Protein AF-A0AAU9LVT6-F1 (afdb_monomer_lite)

Organism: NCBI:txid75947

Structure (mmCIF, N/CA/C/O backbone):
data_AF-A0AAU9LVT6-F1
#
_entry.id   AF-A0AAU9LVT6-F1
#
loop_
_atom_site.group_PDB
_atom_site.id
_atom_site.type_symbol
_atom_site.label_atom_id
_atom_site.label_alt_id
_atom_site.label_comp_id
_atom_site.label_asym_id
_atom_site.label_entity_id
_atom_site.label_seq_id
_atom_site.pdbx_PDB_ins_code
_atom_site.Cartn_x
_atom_site.Cartn_y
_atom_site.Cartn_z
_atom_site.occupancy
_atom_site.B_iso_or_equiv
_atom_site.auth_seq_id
_atom_site.auth_comp_id
_atom_site.auth_asym_id
_atom_site.auth_atom_id
_atom_site.pdbx_PDB_model_num
ATOM 1 N N . MET A 1 1 ? -1.298 3.782 -3.040 1.00 43.34 1 MET A N 1
ATOM 2 C CA . MET A 1 1 ? -0.468 4.027 -4.246 1.00 43.34 1 MET A CA 1
ATOM 3 C C . MET A 1 1 ? 0.902 3.474 -3.931 1.00 43.34 1 MET A C 1
ATOM 5 O O . MET A 1 1 ? 1.545 3.972 -3.021 1.00 43.34 1 MET A O 1
ATOM 9 N N . LEU A 1 2 ? 1.305 2.401 -4.601 1.00 34.78 2 LEU A N 1
ATOM 10 C CA . LEU A 1 2 ? 2.545 1.688 -4.302 1.00 34.78 2 LEU A CA 1
ATOM 11 C C . LEU A 1 2 ? 3.754 2.609 -4.558 1.00 34.78 2 LEU A C 1
ATOM 13 O O . LEU A 1 2 ? 3.783 3.316 -5.550 1.00 34.78 2 LEU A O 1
ATOM 17 N N . VAL A 1 3 ? 4.742 2.672 -3.666 1.00 32.81 3 VAL A N 1
ATOM 18 C CA . VAL A 1 3 ? 6.033 3.344 -3.926 1.00 32.81 3 VAL A CA 1
ATOM 19 C C . VAL A 1 3 ? 7.114 2.590 -3.157 1.00 32.81 3 VAL A C 1
ATOM 21 O O . VAL A 1 3 ? 7.181 2.673 -1.931 1.00 32.81 3 VAL A O 1
ATOM 24 N N . ARG A 1 4 ? 8.008 1.891 -3.864 1.00 31.56 4 ARG A N 1
ATOM 25 C CA . ARG A 1 4 ? 9.247 1.325 -3.295 1.00 31.56 4 ARG A CA 1
ATOM 26 C C . ARG A 1 4 ? 10.330 2.420 -3.208 1.00 31.56 4 ARG A C 1
ATOM 28 O O . ARG A 1 4 ? 10.372 3.346 -4.010 1.00 31.56 4 ARG A O 1
ATOM 35 N N . GLY A 1 5 ? 11.220 2.317 -2.223 1.00 27.41 5 GLY A N 1
ATOM 36 C CA . GLY A 1 5 ? 12.390 3.194 -2.070 1.00 27.41 5 GLY A CA 1
ATOM 37 C C . GLY A 1 5 ? 12.364 4.005 -0.775 1.00 27.41 5 GLY A C 1
ATOM 38 O O . GLY A 1 5 ? 11.603 4.964 -0.623 1.00 27.41 5 GLY A O 1
ATOM 39 N N . ARG A 1 6 ? 13.217 3.610 0.178 1.00 40.03 6 ARG A N 1
ATOM 40 C CA . ARG A 1 6 ? 13.472 4.357 1.413 1.00 40.03 6 ARG A CA 1
ATOM 41 C C . ARG A 1 6 ? 14.173 5.677 1.081 1.00 40.03 6 ARG A C 1
ATOM 43 O O . ARG A 1 6 ? 15.351 5.683 0.752 1.00 40.03 6 ARG A O 1
ATOM 50 N N . ARG A 1 7 ? 13.460 6.785 1.273 1.00 43.03 7 ARG A N 1
ATOM 51 C CA . ARG A 1 7 ? 13.980 8.065 1.779 1.00 43.03 7 ARG A CA 1
ATOM 52 C C . ARG A 1 7 ? 12.871 8.682 2.628 1.00 43.03 7 ARG A C 1
ATOM 54 O O . ARG A 1 7 ? 11.806 9.009 2.117 1.00 43.03 7 ARG A O 1
ATOM 61 N N . ARG A 1 8 ? 13.094 8.749 3.944 1.00 43.94 8 ARG A N 1
ATOM 62 C CA . ARG A 1 8 ? 12.184 9.402 4.894 1.00 43.94 8 ARG A CA 1
ATOM 63 C C . ARG A 1 8 ? 12.381 10.910 4.764 1.00 43.94 8 ARG A C 1
ATOM 65 O O . ARG A 1 8 ? 13.307 11.447 5.359 1.00 43.94 8 ARG A O 1
ATOM 72 N N . TYR A 1 9 ? 11.538 11.579 3.986 1.00 46.09 9 TYR A N 1
ATOM 73 C CA . TYR A 1 9 ? 11.351 13.023 4.113 1.00 46.09 9 TYR A CA 1
ATOM 74 C C . TYR A 1 9 ? 10.176 13.234 5.069 1.00 46.09 9 TYR A C 1
ATOM 76 O O . TYR A 1 9 ? 9.039 12.945 4.715 1.00 46.09 9 TYR A O 1
ATOM 84 N N . GLN A 1 10 ? 10.456 13.697 6.290 1.00 48.91 10 GLN A N 1
ATOM 85 C CA . GLN A 1 10 ? 9.496 13.842 7.401 1.00 48.91 10 GLN A CA 1
ATOM 86 C C . GLN A 1 10 ? 8.366 14.877 7.163 1.00 48.91 10 GLN A C 1
ATOM 88 O O . GLN A 1 10 ? 7.644 15.205 8.095 1.00 48.91 10 GLN A O 1
ATOM 93 N N . TRP A 1 11 ? 8.202 15.391 5.938 1.00 49.41 11 TRP A N 1
ATOM 94 C CA . TRP A 1 11 ? 7.333 16.535 5.620 1.00 49.41 11 TRP A CA 1
ATOM 95 C C . TRP A 1 11 ? 6.579 16.428 4.285 1.00 49.41 11 TRP A C 1
ATOM 97 O O . TRP A 1 11 ? 5.990 17.408 3.837 1.00 49.41 11 TRP A O 1
ATOM 107 N N . GLN A 1 12 ? 6.587 15.269 3.622 1.00 58.69 12 GLN A N 1
ATOM 108 C CA . GLN A 1 12 ? 5.785 15.061 2.410 1.00 58.69 12 GLN A CA 1
ATOM 109 C C . GLN A 1 12 ? 4.542 14.233 2.730 1.00 58.69 12 GLN A C 1
ATOM 111 O O . GLN A 1 12 ? 4.639 13.192 3.374 1.00 58.69 12 GLN A O 1
ATOM 116 N N . VAL A 1 13 ? 3.380 14.692 2.257 1.00 68.19 13 VAL A N 1
ATOM 117 C CA . VAL A 1 13 ? 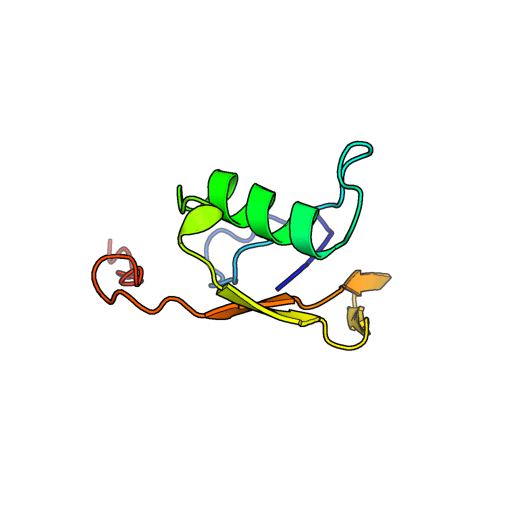2.154 13.887 2.264 1.00 68.19 13 VAL A CA 1
ATOM 118 C C . VAL A 1 13 ? 2.291 12.811 1.193 1.00 68.19 13 VAL A C 1
ATOM 120 O O . VAL A 1 13 ? 2.556 13.113 0.029 1.00 68.19 13 VAL A O 1
ATOM 123 N N . SER A 1 14 ? 2.100 11.558 1.588 1.00 77.50 14 SER A N 1
ATOM 124 C CA . SER A 1 14 ? 2.087 10.410 0.688 1.00 77.50 14 SER A CA 1
ATOM 125 C C . SER A 1 14 ? 0.893 9.519 0.983 1.00 77.50 14 SER A C 1
ATOM 127 O O . SER A 1 14 ? 0.429 9.432 2.118 1.00 77.50 14 SER A O 1
ATOM 129 N N . LEU A 1 15 ? 0.412 8.841 -0.053 1.00 84.38 15 LEU A N 1
ATOM 130 C CA . LEU A 1 15 ? -0.555 7.761 0.103 1.00 84.38 15 LEU A CA 1
ATOM 131 C C . LEU A 1 15 ? 0.101 6.537 0.759 1.00 84.38 15 LEU A C 1
ATOM 133 O O . LEU A 1 15 ? 1.320 6.382 0.616 1.00 84.38 15 LEU A O 1
ATOM 137 N N . PRO A 1 16 ? -0.703 5.648 1.377 1.00 85.75 16 PRO A N 1
ATOM 138 C CA . PRO A 1 16 ? -0.194 4.398 1.904 1.00 85.75 16 PRO A CA 1
ATOM 139 C C . PRO A 1 16 ? 0.529 3.578 0.847 1.00 85.75 16 PRO A C 1
ATOM 141 O O . PRO A 1 16 ? 0.075 3.496 -0.313 1.00 85.75 16 PRO A O 1
ATOM 144 N N . ARG A 1 17 ? 1.667 3.014 1.246 1.00 86.88 17 ARG A N 1
ATOM 145 C CA . ARG A 1 17 ? 2.608 2.391 0.322 1.00 86.88 17 ARG A CA 1
ATOM 146 C C . ARG A 1 17 ? 3.526 1.391 1.005 1.00 86.88 17 ARG A C 1
ATOM 148 O O . ARG A 1 17 ? 3.922 1.586 2.135 1.00 86.88 17 ARG A O 1
ATOM 155 N N . GLY A 1 18 ? 4.051 0.465 0.213 1.00 87.56 18 GLY A N 1
ATOM 156 C CA . GLY A 1 18 ? 5.279 -0.221 0.577 1.00 87.56 18 GLY A CA 1
ATOM 157 C C . GLY A 1 18 ? 5.697 -1.263 -0.440 1.00 87.56 18 GLY A C 1
ATOM 158 O O . GLY A 1 18 ? 5.442 -1.116 -1.641 1.00 87.56 18 GLY A O 1
ATOM 159 N N . ARG A 1 19 ? 6.475 -2.238 0.018 1.00 91.69 19 ARG A N 1
ATOM 160 C CA . ARG A 1 19 ? 7.153 -3.222 -0.828 1.00 91.69 19 ARG A CA 1
ATOM 161 C C . ARG A 1 19 ? 6.343 -4.512 -0.787 1.00 91.69 19 ARG A C 1
ATOM 163 O O . ARG A 1 19 ? 5.985 -4.945 0.289 1.00 91.69 19 ARG A O 1
ATOM 170 N N . ALA A 1 20 ? 6.129 -5.126 -1.953 1.00 93.56 20 ALA A N 1
ATOM 171 C CA . ALA A 1 20 ? 5.634 -6.498 -2.007 1.00 93.56 20 ALA A CA 1
ATOM 172 C C . ALA A 1 20 ? 6.613 -7.429 -1.285 1.00 93.56 20 ALA A C 1
ATOM 174 O O . ALA A 1 20 ? 7.822 -7.388 -1.591 1.00 93.56 20 ALA A O 1
ATOM 175 N N . ASP A 1 21 ? 6.059 -8.217 -0.371 1.00 92.44 21 ASP A N 1
ATOM 176 C CA . ASP A 1 21 ? 6.728 -9.264 0.390 1.00 92.44 21 ASP A CA 1
ATOM 177 C C . ASP A 1 21 ? 6.535 -10.624 -0.293 1.00 92.44 21 ASP A C 1
ATOM 179 O O . ASP A 1 21 ? 5.692 -10.779 -1.175 1.00 92.44 21 ASP A O 1
ATOM 183 N N . GLU A 1 22 ? 7.330 -11.626 0.087 1.00 92.38 22 GLU A N 1
ATOM 184 C CA . GLU A 1 22 ? 7.271 -12.967 -0.526 1.00 92.38 22 GLU A CA 1
ATOM 185 C C . GLU A 1 22 ? 5.910 -13.645 -0.327 1.00 92.38 22 GLU A C 1
ATOM 187 O O . GLU A 1 22 ? 5.467 -14.432 -1.161 1.00 92.38 22 GLU A O 1
ATOM 192 N N . GLU A 1 23 ? 5.222 -13.301 0.760 1.00 91.12 23 GLU A N 1
ATOM 193 C CA . GLU A 1 23 ? 3.893 -13.810 1.078 1.00 91.12 23 GLU A CA 1
ATOM 194 C C . GLU A 1 23 ? 2.774 -13.052 0.345 1.00 91.12 23 GLU A C 1
ATOM 196 O O . GLU A 1 23 ? 1.608 -13.445 0.437 1.00 91.12 23 GLU A O 1
ATOM 201 N N . ASP A 1 24 ? 3.074 -11.958 -0.361 1.00 91.19 24 ASP A N 1
ATOM 202 C CA . ASP A 1 24 ? 2.087 -11.187 -1.111 1.00 91.19 24 ASP A CA 1
ATOM 203 C C . ASP A 1 24 ? 1.827 -11.841 -2.471 1.00 91.19 24 ASP A C 1
ATOM 205 O O . ASP A 1 24 ? 2.557 -11.659 -3.440 1.00 91.19 24 ASP A O 1
ATOM 209 N N . THR A 1 25 ? 0.733 -12.599 -2.556 1.00 88.12 25 THR A N 1
ATOM 210 C CA . THR A 1 25 ? 0.371 -13.341 -3.774 1.00 88.12 25 THR A CA 1
ATOM 211 C C . THR A 1 25 ? 0.051 -12.428 -4.969 1.00 88.12 25 THR A C 1
ATOM 213 O O . THR A 1 25 ? 0.230 -12.843 -6.109 1.00 88.12 25 THR A O 1
ATOM 216 N N . TYR A 1 26 ? -0.421 -11.196 -4.722 1.00 91.06 26 TYR A N 1
ATOM 217 C CA . TYR A 1 26 ? -0.802 -10.209 -5.746 1.00 91.06 26 TYR A CA 1
ATOM 218 C C . TYR A 1 26 ? -0.599 -8.773 -5.235 1.00 91.06 26 TYR A C 1
ATOM 220 O O . TYR A 1 26 ? -0.643 -8.535 -4.026 1.00 91.06 26 TYR A O 1
ATOM 228 N N . ASP A 1 27 ? -0.491 -7.789 -6.138 1.00 94.56 27 ASP A N 1
ATOM 229 C CA . ASP A 1 27 ? -0.295 -6.367 -5.789 1.00 94.56 27 ASP A CA 1
ATOM 230 C C . ASP A 1 27 ? -1.379 -5.801 -4.859 1.00 94.56 27 ASP A C 1
ATOM 232 O O . ASP A 1 27 ? -1.103 -4.958 -4.002 1.00 94.56 27 ASP A O 1
ATOM 236 N N . ILE A 1 28 ? -2.612 -6.300 -4.982 1.00 95.12 28 ILE A N 1
ATOM 237 C CA . ILE A 1 28 ? -3.724 -5.940 -4.095 1.00 95.12 28 ILE A CA 1
ATOM 238 C C . ILE A 1 28 ? -3.414 -6.328 -2.645 1.00 95.12 28 ILE A C 1
ATOM 240 O O . ILE A 1 28 ? -3.666 -5.541 -1.734 1.00 95.12 28 ILE A O 1
ATOM 244 N N . ARG A 1 29 ? -2.846 -7.519 -2.420 1.00 95.50 29 ARG A N 1
ATOM 245 C CA . ARG A 1 29 ? -2.524 -8.015 -1.077 1.00 95.50 29 ARG A CA 1
ATOM 246 C C . ARG A 1 29 ? -1.447 -7.154 -0.424 1.00 95.50 29 ARG A C 1
ATOM 248 O O . ARG A 1 29 ? -1.654 -6.711 0.703 1.00 95.50 29 ARG A O 1
ATOM 255 N N . THR A 1 30 ? -0.407 -6.805 -1.183 1.00 95.62 30 THR A N 1
ATOM 256 C CA . THR A 1 30 ? 0.599 -5.815 -0.775 1.00 95.62 30 THR A CA 1
ATOM 257 C C . THR A 1 30 ? -0.069 -4.507 -0.350 1.00 95.62 30 THR A C 1
ATOM 259 O O . THR A 1 30 ? 0.157 -4.013 0.749 1.00 95.62 30 THR A O 1
ATOM 262 N N . ALA A 1 31 ? -0.937 -3.940 -1.195 1.00 94.25 31 ALA A N 1
ATOM 263 C CA . ALA A 1 31 ? -1.574 -2.655 -0.913 1.00 94.25 31 ALA A CA 1
ATOM 264 C C . ALA A 1 31 ? -2.458 -2.690 0.346 1.00 94.25 31 ALA A C 1
ATOM 266 O O . ALA A 1 31 ? -2.423 -1.751 1.140 1.00 94.25 31 ALA A O 1
ATOM 267 N N . LEU A 1 32 ? -3.232 -3.761 0.540 1.00 94.44 32 LEU A N 1
ATOM 268 C CA . LEU A 1 32 ? -4.103 -3.924 1.705 1.00 94.44 32 LEU A CA 1
ATOM 269 C C . LEU A 1 32 ? -3.310 -4.131 3.002 1.00 94.44 32 LEU A C 1
ATOM 271 O O . LEU A 1 32 ? -3.699 -3.583 4.034 1.00 94.44 32 LEU A O 1
ATOM 275 N N . ARG A 1 33 ? -2.199 -4.878 2.954 1.00 95.12 33 ARG A N 1
ATOM 276 C CA . ARG A 1 33 ? -1.296 -5.057 4.097 1.00 95.12 33 ARG A CA 1
ATOM 277 C C . ARG A 1 33 ? -0.672 -3.727 4.519 1.00 95.12 33 ARG A C 1
ATOM 279 O O . ARG A 1 33 ? -0.808 -3.344 5.674 1.00 95.12 33 ARG A O 1
ATOM 286 N N . GLU A 1 34 ? -0.085 -2.989 3.580 1.00 94.25 34 GLU A N 1
ATOM 287 C CA . GLU A 1 34 ? 0.563 -1.693 3.848 1.00 94.25 34 GLU A CA 1
ATOM 288 C C . GLU A 1 34 ? -0.426 -0.656 4.402 1.00 94.25 34 GLU A C 1
ATOM 290 O O . GLU A 1 34 ? -0.124 0.091 5.327 1.00 94.25 34 GLU A O 1
ATOM 295 N N . VAL A 1 35 ? -1.660 -0.645 3.892 1.00 91.19 35 VAL A N 1
ATOM 296 C CA . VAL A 1 35 ? -2.755 0.165 4.447 1.00 91.19 35 VAL A CA 1
ATOM 297 C C . VAL A 1 35 ? -3.076 -0.233 5.898 1.00 91.19 35 VAL A C 1
ATOM 299 O O . VAL A 1 35 ? -3.313 0.635 6.740 1.00 91.19 35 VAL A O 1
ATOM 302 N N . GLY A 1 36 ? -3.055 -1.525 6.220 1.00 91.31 36 GLY A N 1
ATOM 303 C CA . GLY A 1 36 ? -3.202 -2.004 7.593 1.00 91.31 36 GLY A CA 1
ATOM 304 C C . GLY A 1 36 ? -2.049 -1.577 8.505 1.00 91.31 36 GLY A C 1
ATOM 305 O O . GLY A 1 36 ? -2.295 -1.128 9.621 1.00 91.31 36 GLY A O 1
ATOM 306 N N . GLU A 1 37 ? -0.808 -1.671 8.031 1.00 91.81 37 GLU A N 1
ATOM 307 C CA . GLU A 1 37 ? 0.400 -1.356 8.803 1.00 91.81 37 GLU A CA 1
ATOM 308 C C . GLU A 1 37 ? 0.593 0.150 9.036 1.00 91.81 37 GLU A C 1
ATOM 310 O O . GLU A 1 37 ? 0.889 0.568 10.156 1.00 91.81 37 GLU A O 1
ATOM 315 N N . GLU A 1 38 ? 0.412 0.981 8.004 1.00 89.31 38 GLU A N 1
ATOM 316 C CA . GLU A 1 38 ? 0.713 2.415 8.087 1.00 89.31 38 GLU A CA 1
ATOM 317 C C . GLU A 1 38 ? -0.399 3.223 8.768 1.00 89.31 38 GLU A C 1
ATOM 319 O O . GLU A 1 38 ? -0.112 4.213 9.446 1.00 89.31 38 GLU A O 1
ATOM 324 N N . ILE A 1 39 ? -1.667 2.835 8.582 1.00 85.25 39 ILE A N 1
ATOM 325 C CA . ILE A 1 39 ? 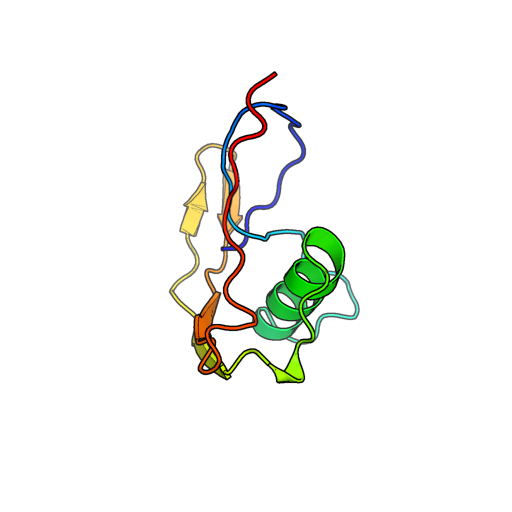-2.821 3.621 9.053 1.00 85.25 39 ILE A CA 1
ATOM 326 C C . ILE A 1 39 ? -3.860 2.815 9.844 1.00 85.25 39 ILE A C 1
ATOM 328 O O . ILE A 1 39 ? -4.883 3.372 10.245 1.00 85.25 39 ILE A O 1
ATOM 332 N N . GLY A 1 40 ? -3.627 1.523 10.093 1.00 89.19 40 GLY A N 1
ATOM 333 C CA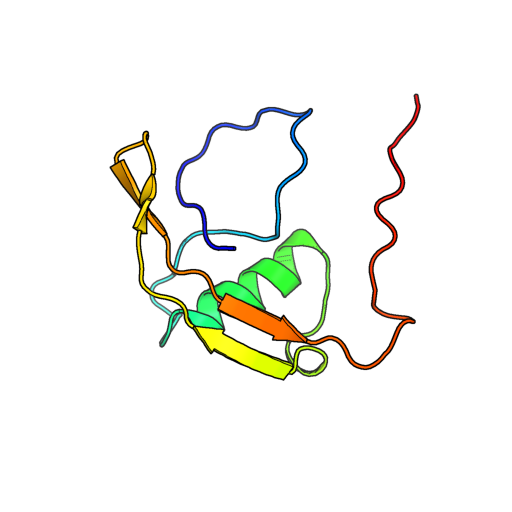 . GLY A 1 40 ? -4.514 0.691 10.914 1.00 89.19 40 GLY A CA 1
ATOM 334 C C . GLY A 1 40 ? -5.856 0.351 10.260 1.00 89.19 40 GLY A C 1
ATOM 335 O O . GLY A 1 40 ? -6.780 -0.100 10.944 1.00 89.19 40 GLY A O 1
ATOM 336 N N . LEU A 1 41 ? -6.007 0.577 8.952 1.00 88.44 41 LEU A N 1
ATOM 337 C CA . LEU A 1 41 ? -7.261 0.315 8.257 1.00 88.44 41 LEU A CA 1
ATOM 338 C C . LEU A 1 41 ? -7.387 -1.180 7.950 1.00 88.44 41 LEU A C 1
ATOM 340 O O . LEU A 1 41 ? -6.533 -1.780 7.303 1.00 88.44 41 LEU A O 1
ATOM 344 N N . LYS A 1 42 ? -8.480 -1.795 8.407 1.00 91.19 42 LYS A N 1
ATOM 345 C CA . LYS A 1 42 ? -8.731 -3.220 8.170 1.00 91.19 42 LYS A CA 1
ATOM 346 C C . LYS A 1 42 ? -8.974 -3.471 6.674 1.00 91.19 42 LYS A C 1
ATOM 348 O O . LYS A 1 42 ? -9.856 -2.817 6.118 1.00 91.19 42 LYS A O 1
ATOM 353 N N . PRO A 1 43 ? -8.315 -4.467 6.051 1.00 90.88 43 PRO A N 1
ATOM 354 C CA . PRO A 1 43 ? -8.525 -4.806 4.641 1.00 90.88 43 PRO A CA 1
ATOM 355 C C . PRO A 1 43 ? -9.992 -5.025 4.254 1.00 90.88 43 PRO A C 1
ATOM 357 O O . PRO A 1 43 ? -10.414 -4.601 3.189 1.00 90.88 43 PRO A O 1
ATOM 360 N N . ALA A 1 44 ? -10.791 -5.610 5.153 1.00 92.25 44 ALA A N 1
ATOM 361 C CA . ALA A 1 44 ? -12.218 -5.867 4.940 1.00 92.25 44 ALA A CA 1
ATOM 362 C C . ALA A 1 44 ? -13.088 -4.600 4.789 1.00 92.25 44 ALA A C 1
ATOM 364 O O . ALA A 1 44 ? -14.255 -4.705 4.427 1.00 92.25 44 ALA A O 1
ATOM 365 N N . LEU A 1 45 ? -12.553 -3.416 5.100 1.00 90.81 45 LEU A N 1
ATOM 366 C CA . LEU A 1 45 ? -13.241 -2.133 4.924 1.00 90.81 45 LEU A CA 1
ATOM 367 C C . LEU A 1 45 ? -12.948 -1.487 3.565 1.00 90.81 45 LEU A C 1
ATOM 369 O O . LEU A 1 45 ? -13.543 -0.457 3.249 1.00 90.81 45 LEU A O 1
ATOM 373 N N . VAL A 1 46 ? -12.020 -2.060 2.796 1.00 91.25 46 VAL A N 1
ATOM 374 C CA . VAL A 1 46 ? -11.577 -1.547 1.503 1.00 91.25 46 VAL A CA 1
ATOM 375 C C . VAL A 1 46 ? -12.185 -2.398 0.400 1.00 91.25 46 VAL A C 1
ATOM 377 O O . VAL A 1 46 ? -11.888 -3.584 0.287 1.00 91.25 46 VAL A O 1
ATOM 380 N N . ASP A 1 47 ? -12.998 -1.776 -0.441 1.00 93.31 47 ASP A N 1
ATOM 381 C CA . ASP A 1 47 ? -13.489 -2.397 -1.665 1.00 93.31 47 ASP A CA 1
ATOM 382 C C . ASP A 1 47 ? -12.540 -2.055 -2.816 1.00 93.31 47 ASP A C 1
ATOM 384 O O . ASP A 1 47 ? -12.352 -0.884 -3.153 1.00 93.31 47 ASP A O 1
ATOM 388 N N . VAL A 1 48 ? -11.859 -3.052 -3.374 1.00 93.50 48 VAL A N 1
ATOM 389 C CA . VAL A 1 48 ? -10.833 -2.814 -4.395 1.00 93.50 48 VAL A CA 1
ATOM 390 C C . VAL A 1 48 ? -11.506 -2.649 -5.748 1.00 93.50 48 VAL A C 1
ATOM 392 O O . VAL A 1 48 ? -12.029 -3.602 -6.314 1.00 93.50 48 VAL A O 1
ATOM 395 N N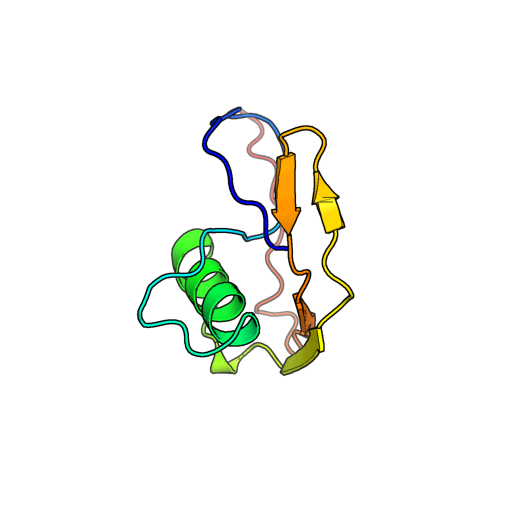 . PHE A 1 49 ? -11.447 -1.432 -6.285 1.00 94.44 49 PHE A N 1
ATOM 396 C CA . PHE A 1 49 ? -12.078 -1.095 -7.554 1.00 94.44 49 PHE A CA 1
ATOM 397 C C . PHE A 1 49 ? -11.245 -1.556 -8.751 1.00 94.44 49 PHE A C 1
ATOM 399 O O . PHE A 1 49 ? -11.771 -2.161 -9.680 1.00 94.44 49 PHE A O 1
ATOM 406 N N . THR A 1 50 ? -9.943 -1.247 -8.756 1.00 95.19 50 THR A N 1
ATOM 407 C CA . THR A 1 50 ? -9.063 -1.616 -9.872 1.00 95.19 50 THR A CA 1
ATOM 408 C C . THR A 1 50 ? -7.580 -1.568 -9.506 1.00 95.19 50 THR A C 1
ATOM 410 O O . THR A 1 50 ? -7.174 -0.927 -8.529 1.00 95.19 50 THR A O 1
ATOM 413 N N . VAL A 1 51 ? -6.773 -2.218 -10.343 1.00 95.81 51 VAL A N 1
ATOM 414 C CA . VAL A 1 51 ? -5.314 -2.114 -10.385 1.00 95.81 51 VAL A CA 1
ATOM 415 C C . VAL A 1 51 ? -4.946 -1.410 -11.688 1.00 95.81 51 VAL A C 1
ATOM 417 O O . VAL A 1 51 ? -5.362 -1.837 -12.762 1.00 95.81 51 VAL A O 1
ATOM 420 N N . LEU A 1 52 ? -4.207 -0.307 -11.597 1.00 95.19 52 LEU A N 1
ATOM 421 C CA . LEU A 1 52 ? -3.772 0.461 -12.763 1.00 95.19 52 LEU A CA 1
ATOM 422 C C . LEU A 1 52 ? -2.457 -0.082 -13.326 1.00 95.19 52 LEU A C 1
ATOM 424 O O . LEU A 1 52 ? -1.722 -0.799 -12.643 1.00 95.19 52 LEU A O 1
ATOM 428 N N . GLU A 1 53 ? -2.144 0.313 -14.560 1.00 94.88 53 GLU A N 1
ATOM 429 C CA . GLU A 1 53 ? -0.890 -0.061 -15.208 1.00 94.88 53 GLU A CA 1
ATOM 430 C C . GLU A 1 53 ? 0.327 0.363 -14.367 1.00 94.88 53 GLU A C 1
ATOM 432 O O . GLU A 1 53 ? 0.379 1.499 -13.868 1.00 94.88 53 GLU A O 1
ATOM 437 N N . PRO A 1 54 ? 1.318 -0.531 -14.199 1.00 94.25 54 PRO A N 1
ATOM 438 C CA . PRO A 1 54 ? 2.533 -0.191 -13.490 1.00 94.25 54 PRO A CA 1
ATOM 439 C C . PRO A 1 54 ? 3.299 0.930 -14.188 1.00 94.25 54 PRO A C 1
ATOM 441 O O . PRO A 1 54 ? 3.416 0.955 -15.411 1.00 94.25 54 PRO A O 1
ATOM 444 N N . PHE A 1 55 ? 3.911 1.815 -13.408 1.00 93.00 55 PHE A N 1
ATOM 445 C CA . PHE A 1 55 ? 4.806 2.840 -13.937 1.00 93.00 55 PHE A CA 1
ATOM 446 C C . PHE A 1 55 ? 6.129 2.878 -13.179 1.00 93.00 55 PHE A C 1
ATOM 448 O O . PHE A 1 55 ? 6.227 2.477 -12.018 1.00 93.00 55 PHE A O 1
ATOM 455 N N . VAL A 1 56 ? 7.167 3.388 -13.838 1.00 92.94 56 VAL A N 1
ATOM 456 C CA . VAL A 1 56 ? 8.498 3.527 -13.245 1.00 92.94 56 VAL A CA 1
ATOM 457 C C . VAL A 1 56 ? 8.697 4.964 -12.781 1.00 92.94 56 VAL A C 1
ATOM 459 O O . VAL A 1 56 ? 8.561 5.921 -13.541 1.00 92.94 56 VAL A O 1
ATOM 462 N N . THR A 1 57 ? 9.012 5.133 -11.502 1.00 87.38 57 THR A N 1
ATOM 463 C CA . THR A 1 57 ? 9.327 6.450 -10.934 1.00 87.38 57 THR A CA 1
ATOM 464 C C . THR A 1 57 ? 10.702 6.944 -11.398 1.00 87.38 57 THR A C 1
ATOM 466 O O . THR A 1 57 ? 11.555 6.160 -11.812 1.00 87.38 57 THR A O 1
ATOM 469 N N . LYS A 1 58 ? 10.993 8.239 -11.198 1.00 87.88 58 LYS A N 1
ATOM 470 C CA . LYS A 1 58 ? 12.340 8.811 -11.420 1.00 87.88 58 LYS A CA 1
ATOM 471 C C . LYS A 1 58 ? 13.460 8.085 -10.657 1.00 87.88 58 LYS A C 1
ATOM 473 O O . LYS A 1 58 ? 14.617 8.192 -11.036 1.00 87.88 58 LYS A O 1
ATOM 478 N N . GLY A 1 59 ? 13.129 7.366 -9.581 1.00 86.75 59 GLY A N 1
ATOM 479 C CA . GLY A 1 59 ? 14.073 6.563 -8.801 1.00 86.75 59 GLY A CA 1
ATOM 480 C C . GLY A 1 59 ? 14.325 5.156 -9.352 1.00 86.75 59 GLY A C 1
ATOM 481 O O . GLY A 1 59 ? 14.888 4.345 -8.626 1.00 86.75 59 GLY A O 1
ATOM 482 N N . ASN A 1 60 ? 13.881 4.852 -10.576 1.00 89.62 60 ASN A N 1
ATOM 483 C CA . ASN A 1 60 ? 13.931 3.523 -11.194 1.00 89.62 60 ASN A CA 1
ATOM 484 C C . ASN A 1 60 ? 13.224 2.435 -10.369 1.00 89.62 60 ASN A C 1
ATOM 486 O O . ASN A 1 60 ? 13.682 1.301 -10.234 1.00 89.62 60 ASN A O 1
ATOM 490 N N . VAL A 1 61 ? 12.095 2.813 -9.775 1.00 87.12 61 VAL A N 1
ATOM 491 C CA . VAL A 1 61 ? 11.248 1.914 -8.998 1.00 87.12 61 VAL A CA 1
ATOM 492 C C . VAL A 1 61 ? 9.937 1.702 -9.735 1.00 87.12 61 VAL A C 1
ATOM 494 O O . VAL A 1 61 ? 9.236 2.683 -9.984 1.00 87.12 61 VAL A O 1
ATOM 497 N N . SER A 1 62 ? 9.604 0.438 -10.009 1.00 92.56 62 SER A N 1
ATOM 498 C CA . SER A 1 62 ? 8.288 0.032 -10.509 1.00 92.56 62 SER A CA 1
ATOM 499 C C . SER A 1 62 ? 7.225 0.148 -9.416 1.00 92.56 62 SER A C 1
ATOM 501 O O . SER A 1 62 ? 7.438 -0.263 -8.269 1.00 92.56 62 SER A O 1
ATOM 503 N N . VAL A 1 63 ? 6.099 0.743 -9.785 1.00 92.12 63 VAL A N 1
ATOM 504 C CA . VAL A 1 63 ? 4.970 1.072 -8.926 1.00 92.12 63 VAL A CA 1
ATOM 505 C C . VAL A 1 63 ? 3.693 0.550 -9.556 1.00 92.12 63 VAL A C 1
ATOM 507 O O . VAL A 1 63 ? 3.404 0.906 -10.690 1.00 92.12 63 VAL A O 1
ATOM 510 N N . VAL A 1 64 ? 2.902 -0.208 -8.793 1.00 95.75 64 VAL A N 1
ATOM 511 C CA . VAL A 1 64 ? 1.581 -0.709 -9.194 1.00 95.75 64 VAL A CA 1
ATOM 512 C C . VAL A 1 64 ? 0.488 -0.001 -8.385 1.00 95.75 64 VAL A C 1
ATOM 514 O O . VAL A 1 64 ? 0.353 -0.240 -7.182 1.00 95.75 64 VAL A O 1
ATOM 517 N N . PRO A 1 65 ? -0.286 0.926 -8.969 1.00 94.69 65 PRO A N 1
ATOM 518 C CA . PRO A 1 65 ? -1.332 1.620 -8.227 1.00 94.69 65 PRO A CA 1
ATOM 519 C C . PRO A 1 65 ? -2.565 0.733 -8.040 1.00 94.69 65 PRO A C 1
ATOM 521 O O . PRO A 1 65 ? -3.159 0.272 -9.008 1.00 94.69 65 PRO A O 1
ATOM 524 N N . VAL A 1 66 ? -2.999 0.567 -6.792 1.00 95.31 66 VAL A N 1
ATOM 525 C CA . VAL A 1 66 ? -4.270 -0.084 -6.442 1.00 95.31 66 VAL A CA 1
ATOM 526 C C . VAL A 1 66 ? -5.241 0.980 -5.935 1.00 95.31 66 VAL A C 1
ATOM 528 O O . VAL A 1 66 ? -4.874 1.786 -5.072 1.00 95.31 66 VAL A O 1
ATOM 531 N N . ILE A 1 67 ? -6.456 0.996 -6.483 1.00 93.94 67 ILE A N 1
ATOM 532 C CA . ILE A 1 67 ? -7.527 1.925 -6.111 1.00 93.94 67 ILE A CA 1
ATOM 533 C C . ILE A 1 67 ? -8.547 1.185 -5.250 1.00 93.94 67 ILE A C 1
ATOM 535 O O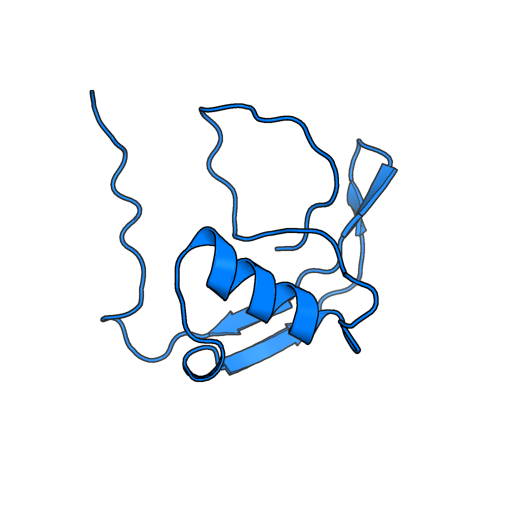 . ILE A 1 67 ? -9.168 0.225 -5.702 1.00 93.94 67 ILE A O 1
ATOM 539 N N . GLY A 1 68 ? -8.719 1.651 -4.013 1.00 92.50 68 GLY A N 1
ATOM 540 C CA . GLY A 1 68 ? -9.705 1.139 -3.065 1.00 92.50 68 GLY A CA 1
ATOM 541 C C . GLY A 1 68 ? -10.742 2.198 -2.699 1.00 92.50 68 GLY A C 1
ATOM 542 O O . GLY A 1 68 ? -10.416 3.382 -2.594 1.00 92.50 68 GLY A O 1
ATOM 543 N N . ILE A 1 69 ? -11.981 1.767 -2.495 1.00 90.69 69 ILE A N 1
ATOM 544 C CA . ILE A 1 69 ? -13.121 2.587 -2.097 1.00 90.69 69 ILE A CA 1
ATOM 545 C C . ILE A 1 69 ? -13.461 2.276 -0.640 1.00 90.69 69 ILE A C 1
ATOM 547 O O . ILE A 1 69 ? -13.551 1.116 -0.238 1.00 90.69 69 ILE A O 1
ATOM 551 N N . LEU A 1 70 ? -13.669 3.333 0.148 1.00 88.81 70 LEU A N 1
ATOM 552 C CA . LEU A 1 70 ? -14.236 3.246 1.492 1.00 88.81 70 LEU A CA 1
ATOM 553 C C . LEU A 1 70 ? -15.663 3.769 1.450 1.00 88.81 70 LEU A C 1
ATOM 555 O O . LEU A 1 70 ? -15.892 4.956 1.220 1.00 88.81 70 LEU A O 1
ATOM 559 N N . TRP A 1 71 ? -16.618 2.881 1.694 1.00 83.50 71 TRP A N 1
ATOM 560 C CA . TRP A 1 71 ? -18.036 3.230 1.678 1.00 83.50 71 TRP A CA 1
ATOM 561 C C . TRP A 1 71 ? -18.478 3.954 2.961 1.00 83.50 71 TRP A C 1
ATOM 563 O O . TRP A 1 71 ? -19.372 4.800 2.922 1.00 83.50 71 TRP A O 1
ATOM 573 N N . ASP A 1 72 ? -17.823 3.680 4.095 1.00 79.06 72 ASP A N 1
ATOM 574 C CA . ASP A 1 72 ? -18.132 4.309 5.383 1.00 79.06 72 ASP A CA 1
ATOM 575 C C . ASP A 1 72 ? -17.196 5.489 5.693 1.00 79.06 72 ASP A C 1
ATOM 577 O O . ASP A 1 72 ? -15.995 5.331 5.936 1.00 79.06 72 ASP A O 1
ATOM 581 N N . LYS A 1 73 ? -17.786 6.688 5.784 1.00 69.19 73 LYS A N 1
ATOM 582 C CA . LYS A 1 73 ? -17.091 7.934 6.135 1.00 69.19 73 LYS A CA 1
ATOM 583 C C . LYS A 1 73 ? -16.466 7.938 7.528 1.00 69.19 73 LYS A C 1
ATOM 585 O O . LYS A 1 73 ? -15.596 8.767 7.774 1.00 69.19 73 LYS A O 1
ATOM 590 N N . LYS A 1 74 ? -16.852 7.038 8.434 1.00 69.62 74 LYS A N 1
ATOM 591 C CA . LYS A 1 74 ? -16.195 6.910 9.747 1.00 69.62 74 LYS A CA 1
ATOM 592 C C . LYS A 1 74 ? -14.743 6.441 9.635 1.00 69.62 74 LYS A C 1
ATOM 594 O O . LYS A 1 74 ? -13.941 6.760 10.505 1.00 69.62 74 LYS A O 1
ATOM 599 N N . HIS A 1 75 ? -14.414 5.729 8.559 1.00 66.88 75 HIS A N 1
ATOM 600 C CA . HIS A 1 75 ? -13.078 5.194 8.291 1.00 66.88 75 HIS A CA 1
ATOM 601 C C . HIS A 1 75 ? -12.287 6.055 7.295 1.00 66.88 75 HIS A C 1
ATOM 603 O O . HIS A 1 75 ? -11.121 5.779 7.021 1.00 66.88 75 HIS A O 1
ATOM 609 N N . LEU A 1 76 ? -12.903 7.125 6.775 1.00 64.38 76 LEU A N 1
ATOM 610 C CA . LEU A 1 76 ? -12.207 8.162 6.024 1.00 64.38 76 LEU A CA 1
ATOM 611 C C . LEU A 1 76 ? -11.308 8.940 6.989 1.00 64.38 76 LEU A C 1
ATOM 613 O O . LEU A 1 76 ? -11.771 9.713 7.829 1.00 64.38 76 LEU A O 1
ATOM 617 N N . ILE A 1 77 ? -10.002 8.721 6.865 1.00 60.19 77 ILE A N 1
ATOM 618 C CA . ILE A 1 77 ? -9.000 9.401 7.681 1.00 60.19 77 ILE A CA 1
ATOM 619 C C . ILE A 1 77 ? -9.042 10.899 7.376 1.00 60.19 77 ILE A C 1
ATOM 621 O O . ILE A 1 77 ? -8.797 11.335 6.250 1.00 60.19 77 ILE A O 1
ATOM 625 N N . ARG A 1 78 ? -9.317 11.714 8.402 1.00 54.25 78 ARG A N 1
ATOM 626 C CA . ARG A 1 78 ? -9.018 13.147 8.353 1.00 54.25 78 ARG A CA 1
ATOM 627 C C . ARG A 1 78 ? -7.507 13.300 8.460 1.00 54.25 78 ARG A C 1
ATOM 629 O O . ARG A 1 78 ? -6.950 13.102 9.535 1.00 54.25 78 ARG A O 1
ATOM 636 N N . PHE A 1 79 ? -6.851 13.692 7.371 1.00 53.38 79 PHE A N 1
ATOM 637 C CA . PHE A 1 79 ? -5.482 14.197 7.432 1.00 53.38 79 PHE A CA 1
ATOM 638 C C . PHE A 1 79 ? -5.484 15.520 8.211 1.00 53.38 79 PHE A C 1
ATOM 640 O O . PHE A 1 79 ? -5.600 16.601 7.637 1.00 53.38 79 PHE A O 1
ATOM 647 N N . GLN A 1 80 ? -5.414 15.450 9.541 1.00 40.72 80 GLN A N 1
ATOM 648 C CA . GLN A 1 80 ? -5.086 16.615 10.346 1.00 40.72 80 GLN A CA 1
ATOM 649 C C . GLN A 1 80 ? -3.593 16.867 10.183 1.00 40.72 80 GLN A C 1
ATOM 651 O O . GLN A 1 80 ? -2.756 16.097 10.648 1.00 40.72 80 GLN A O 1
ATOM 656 N N . MET A 1 81 ? -3.273 17.959 9.488 1.00 38.09 81 MET A N 1
ATOM 657 C CA . MET A 1 81 ? -1.970 18.597 9.596 1.00 38.09 81 MET A CA 1
ATOM 658 C C . MET A 1 81 ? -1.652 18.741 11.085 1.00 38.09 81 MET A C 1
ATOM 660 O O . MET A 1 81 ? -2.340 19.480 11.790 1.00 38.09 81 MET A O 1
ATOM 664 N N . LEU A 1 82 ? -0.614 18.054 11.563 1.00 35.41 82 LEU A N 1
ATOM 665 C CA . LEU A 1 82 ? 0.031 18.411 12.819 1.00 35.41 82 LEU A CA 1
ATOM 666 C C . LEU A 1 82 ? 0.615 19.817 12.634 1.00 35.41 82 LEU A C 1
ATOM 668 O O . LEU A 1 82 ? 1.737 19.986 12.167 1.00 35.41 82 LEU A O 1
ATOM 672 N N . LYS A 1 83 ? -0.184 20.838 12.950 1.00 33.81 83 LYS A N 1
ATOM 673 C CA . LYS A 1 83 ? 0.306 22.171 13.287 1.00 33.81 83 LYS A CA 1
ATOM 674 C C . LYS A 1 83 ? 0.948 22.038 14.669 1.00 33.81 83 LYS A C 1
ATOM 676 O O . LYS A 1 83 ? 0.235 21.938 15.664 1.00 33.81 83 LYS A O 1
ATOM 681 N N . LYS A 1 84 ? 2.275 21.955 14.707 1.00 38.53 84 LYS A N 1
ATOM 682 C CA . LYS A 1 84 ? 3.043 22.482 15.836 1.00 38.53 84 LYS A CA 1
ATOM 683 C C . LYS A 1 84 ? 3.530 23.867 15.453 1.00 38.53 84 LYS A C 1
ATOM 685 O O . LYS A 1 84 ? 3.865 24.036 14.258 1.00 38.53 84 LYS A O 1
#

pLDDT: mean 78.19, std 21.3, range [27.41, 95.81]

InterPro domains:
  IPR000086 NUDIX hydrolase domain [PF00293] (6-60)
  IPR015797 NUDIX hydrolase-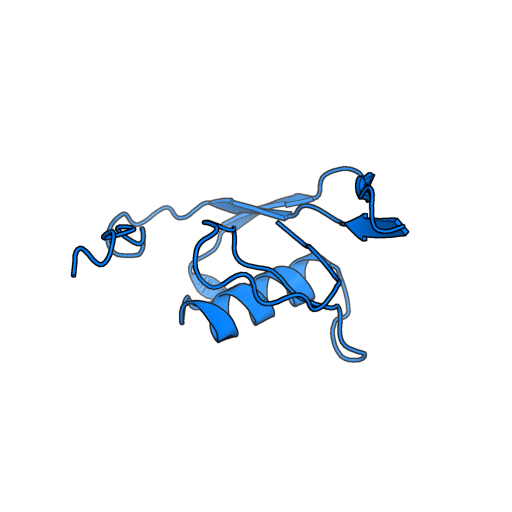like domain superfamily [SSF55811] (7-77)
  IPR045121 Coenzyme A pyrophosphatase [PTHR12992] (9-76)

Foldseek 3Di:
DEDEDDDDPVDDDDDQYYDDDPPQPDPLSRRQVSCCVPPVDHSVQWDWDDKDDWDADPVRDIGIDTDTDGPDPVRVDDPDDPDD

Secondary structure (DSSP, 8-state):
---------TT----S--PPPTT--SHHHHHHHHHHHHH---GGG-EEEEEPPPEE-TTS-EE--EEEE---GGGS--------

Radius of gyration: 13.54 Å; chains: 1; bounding box: 32×36×31 Å

Sequence (84 aa):
MLVRGRRRYQWQVSLPRGRADEEDTYDIRTALREVGEEIGLKPALVDVFTVLEPFVTKGNVSVVPVIGILWDKKHLIRFQMLKK